Protein AF-A0A9D8K5T6-F1 (afdb_monomer_lite)

pLDDT: mean 76.06, std 15.69, range [40.97, 94.38]

Secondary structure (DSSP, 8-state):
-PPPPPTT-------S--HHHHHHHHHHHHHHHHHHHHHHHHHTTSTT--PPPPPHHHHHHHHHHHHHHHHHHHHHHHHHHHHTS-S---------

Structure (mmCIF, N/CA/C/O backbone):
data_AF-A0A9D8K5T6-F1
#
_entry.id   AF-A0A9D8K5T6-F1
#
loop_
_atom_site.group_PDB
_atom_site.id
_atom_site.type_symbol
_atom_site.label_atom_id
_atom_site.label_alt_id
_atom_site.label_comp_id
_atom_site.label_asym_id
_atom_site.label_entity_id
_atom_site.label_seq_id
_atom_site.pdbx_PDB_ins_code
_atom_site.Cartn_x
_atom_site.Cartn_y
_atom_site.Cartn_z
_atom_site.occupancy
_atom_site.B_iso_or_equiv
_atom_site.auth_seq_id
_atom_site.auth_comp_id
_atom_site.auth_asym_id
_atom_site.auth_atom_id
_atom_site.pdbx_PDB_model_num
ATOM 1 N N . MET A 1 1 ? 14.190 24.894 -24.494 1.00 52.12 1 MET A N 1
ATOM 2 C CA . MET A 1 1 ? 14.939 23.825 -25.194 1.00 52.12 1 MET A CA 1
ATOM 3 C C . MET A 1 1 ? 15.507 22.873 -24.146 1.00 52.12 1 MET A C 1
ATOM 5 O O . MET A 1 1 ? 15.989 23.380 -23.139 1.00 52.12 1 MET A O 1
ATOM 9 N N . PRO A 1 2 ? 15.410 21.541 -24.302 1.00 66.38 2 PRO A N 1
ATOM 10 C CA . PRO A 1 2 ? 16.049 20.604 -23.375 1.00 66.38 2 PRO A CA 1
ATOM 11 C C . PRO A 1 2 ? 17.579 20.735 -23.458 1.00 66.38 2 PRO A C 1
ATOM 13 O O . PRO A 1 2 ? 18.120 20.871 -24.555 1.00 66.38 2 PRO A O 1
ATOM 16 N N . LEU A 1 3 ? 18.267 20.730 -22.311 1.00 73.50 3 LEU A N 1
ATOM 17 C CA . LEU A 1 3 ? 19.731 20.801 -22.265 1.00 73.50 3 LEU A CA 1
ATOM 18 C C . LEU A 1 3 ? 20.364 19.519 -22.837 1.00 73.50 3 LEU A C 1
ATOM 20 O O . LEU A 1 3 ? 19.816 18.430 -22.634 1.00 73.50 3 LEU A O 1
ATOM 24 N N . PRO A 1 4 ? 21.520 19.624 -23.519 1.00 72.38 4 PRO A N 1
ATOM 25 C CA . PRO A 1 4 ? 22.261 18.456 -23.968 1.00 72.38 4 PRO A CA 1
ATOM 26 C C . PRO A 1 4 ? 22.734 17.626 -22.760 1.00 72.38 4 PRO A C 1
ATOM 28 O O . PRO A 1 4 ? 23.138 18.195 -21.742 1.00 72.38 4 PRO A O 1
ATOM 31 N N . PRO A 1 5 ? 22.679 16.285 -22.839 1.00 69.75 5 PRO A N 1
ATOM 32 C CA . PRO A 1 5 ? 23.171 15.426 -21.771 1.00 69.75 5 PRO A CA 1
ATOM 33 C C . PRO A 1 5 ? 24.686 15.616 -21.581 1.00 69.75 5 PRO A C 1
ATOM 35 O O . PRO A 1 5 ? 25.401 15.823 -22.566 1.00 69.75 5 PRO A O 1
ATOM 38 N N . PRO A 1 6 ? 25.196 15.533 -20.337 1.00 73.69 6 PRO A N 1
ATOM 39 C CA . PRO A 1 6 ? 26.618 15.691 -20.081 1.00 73.69 6 PRO A CA 1
ATOM 40 C C . PRO A 1 6 ? 27.432 14.578 -20.761 1.00 73.69 6 PRO A C 1
ATOM 42 O O . PRO A 1 6 ? 26.950 13.440 -20.872 1.00 73.69 6 PRO A O 1
ATOM 45 N N . PRO A 1 7 ? 28.665 14.880 -21.211 1.00 65.38 7 PRO A N 1
ATOM 46 C CA . PRO A 1 7 ? 29.545 13.882 -21.802 1.00 65.38 7 PRO A CA 1
ATOM 47 C C . PRO A 1 7 ? 29.737 12.730 -20.806 1.00 65.38 7 PRO A C 1
ATOM 49 O O . PRO A 1 7 ? 29.964 12.955 -19.620 1.00 65.38 7 PRO A O 1
ATOM 52 N N . CYS A 1 8 ? 29.590 11.496 -21.293 1.00 66.69 8 CYS A N 1
ATOM 53 C CA . CYS A 1 8 ? 29.663 10.243 -20.525 1.00 66.69 8 CYS A CA 1
ATOM 54 C C . CYS A 1 8 ? 28.442 9.871 -19.654 1.00 66.69 8 CYS A C 1
ATOM 56 O O . CYS A 1 8 ? 28.493 8.850 -18.964 1.00 66.69 8 CYS A O 1
ATOM 58 N N . TYR A 1 9 ? 27.316 10.594 -19.710 1.00 62.56 9 TYR A N 1
ATOM 59 C CA . TYR A 1 9 ? 26.095 10.142 -19.030 1.00 62.56 9 TYR A CA 1
ATOM 60 C C . TYR A 1 9 ? 25.444 8.966 -19.766 1.00 62.56 9 TYR A C 1
ATOM 62 O O . TYR A 1 9 ? 24.789 9.131 -20.796 1.00 62.56 9 TYR A O 1
ATOM 70 N N . THR A 1 10 ? 25.591 7.764 -19.211 1.00 60.91 10 THR A N 1
ATOM 71 C CA . THR A 1 10 ? 24.830 6.588 -19.636 1.00 60.91 10 THR A CA 1
ATOM 72 C C . THR A 1 10 ? 23.593 6.456 -18.742 1.00 60.91 10 THR A C 1
ATOM 74 O O . THR A 1 10 ? 23.717 6.102 -17.567 1.00 60.91 10 THR A O 1
ATOM 77 N N . PRO A 1 11 ? 22.374 6.759 -19.234 1.00 60.75 11 PRO A N 1
ATOM 78 C CA . PRO A 1 11 ? 21.177 6.577 -18.426 1.00 60.75 11 PRO A CA 1
ATOM 79 C C . PRO A 1 11 ? 21.042 5.096 -18.064 1.00 60.75 11 PRO A C 1
ATOM 81 O O . PRO A 1 11 ? 20.911 4.233 -18.937 1.00 60.75 11 PRO A O 1
ATOM 84 N N . ARG A 1 12 ? 21.082 4.791 -16.762 1.00 59.12 12 ARG A N 1
ATOM 85 C CA . ARG A 1 12 ? 20.933 3.427 -16.246 1.00 59.12 12 ARG A CA 1
ATOM 86 C C . ARG A 1 12 ? 19.515 2.940 -16.554 1.00 59.12 12 ARG A C 1
ATOM 88 O O . ARG A 1 12 ? 18.559 3.275 -15.864 1.00 59.12 12 ARG A O 1
ATOM 95 N N . ARG A 1 13 ? 19.374 2.187 -17.645 1.00 59.91 13 ARG A N 1
ATOM 96 C CA . ARG A 1 13 ? 18.090 1.684 -18.147 1.00 59.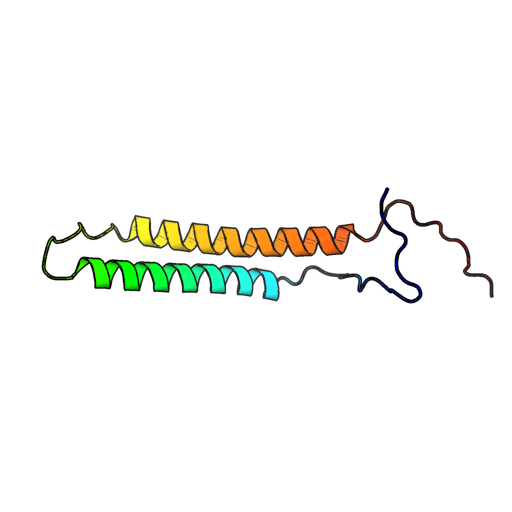91 13 ARG A CA 1
ATOM 97 C C . ARG A 1 13 ? 17.571 0.596 -17.206 1.00 59.91 13 ARG A C 1
ATOM 99 O O . ARG A 1 13 ? 18.200 -0.453 -17.061 1.00 59.91 13 ARG A O 1
ATOM 106 N N . GLN A 1 14 ? 16.413 0.812 -16.589 1.00 64.44 14 GLN A N 1
ATOM 107 C CA . GLN A 1 14 ? 15.735 -0.246 -15.845 1.00 64.44 14 GLN A CA 1
ATOM 108 C C . GLN A 1 14 ? 15.053 -1.173 -16.859 1.00 64.44 14 GLN A C 1
ATOM 110 O O . GLN A 1 14 ? 14.082 -0.797 -17.506 1.00 64.44 14 GLN A O 1
ATOM 115 N N . ARG A 1 15 ? 15.623 -2.366 -17.078 1.00 61.34 15 ARG A N 1
ATOM 116 C CA . ARG A 1 15 ? 15.184 -3.301 -18.136 1.00 61.34 15 ARG A CA 1
ATOM 117 C C . ARG A 1 15 ? 13.984 -4.163 -17.720 1.00 61.34 15 ARG A C 1
ATOM 119 O O . ARG A 1 15 ? 13.343 -4.759 -18.579 1.00 61.34 15 ARG A O 1
ATOM 126 N N . ARG A 1 16 ? 13.695 -4.256 -16.415 1.00 71.19 16 ARG A N 1
ATOM 127 C CA . ARG A 1 16 ? 12.583 -5.033 -15.849 1.00 71.19 16 ARG A CA 1
ATOM 128 C C . ARG A 1 16 ? 11.926 -4.290 -14.689 1.00 71.19 16 ARG A C 1
ATOM 130 O O . ARG A 1 16 ? 12.611 -3.641 -13.903 1.00 71.19 16 ARG A O 1
ATOM 137 N N . ILE A 1 17 ? 10.607 -4.439 -14.599 1.00 77.44 17 ILE A N 1
ATOM 138 C CA . ILE A 1 17 ? 9.799 -4.009 -13.456 1.00 77.44 17 ILE A CA 1
ATOM 139 C C . ILE A 1 17 ? 10.153 -4.903 -12.266 1.00 77.44 17 ILE A C 1
ATOM 141 O O . ILE A 1 17 ? 10.099 -6.132 -12.375 1.00 77.44 17 ILE A O 1
ATOM 145 N N . ASP A 1 18 ? 10.505 -4.291 -11.141 1.00 85.25 18 ASP A N 1
ATOM 146 C CA . ASP A 1 18 ? 10.785 -5.000 -9.900 1.00 85.25 18 ASP A CA 1
ATOM 147 C C . ASP A 1 18 ? 9.523 -5.045 -9.032 1.00 85.25 18 ASP A C 1
ATOM 149 O O . ASP A 1 18 ? 9.179 -4.097 -8.319 1.00 85.25 18 ASP A O 1
ATOM 153 N N . ARG A 1 19 ? 8.829 -6.187 -9.101 1.00 84.81 19 ARG A N 1
ATOM 154 C CA . ARG A 1 19 ? 7.597 -6.443 -8.341 1.00 84.81 19 ARG A CA 1
ATOM 155 C C . ARG A 1 19 ? 7.826 -6.409 -6.829 1.00 84.81 19 ARG A C 1
ATOM 157 O O . ARG A 1 19 ? 6.911 -6.034 -6.102 1.00 84.81 19 ARG A O 1
ATOM 164 N N . ARG A 1 20 ? 9.026 -6.768 -6.350 1.00 89.12 20 ARG A N 1
ATOM 165 C CA . ARG A 1 20 ? 9.346 -6.736 -4.912 1.00 89.12 20 ARG A CA 1
ATOM 166 C C . ARG A 1 20 ? 9.387 -5.302 -4.409 1.00 89.12 20 ARG A C 1
ATOM 168 O O . ARG A 1 20 ? 8.847 -5.016 -3.348 1.00 89.12 20 ARG A O 1
ATOM 175 N N . ARG A 1 21 ? 9.966 -4.397 -5.201 1.00 86.06 21 ARG A N 1
ATOM 176 C CA . ARG A 1 21 ?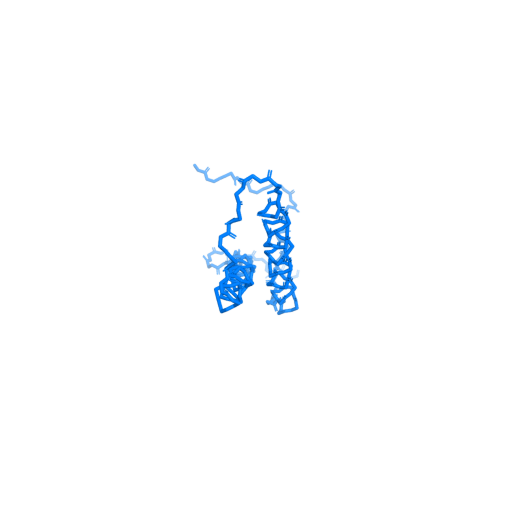 10.037 -2.971 -4.869 1.00 86.06 21 ARG A CA 1
ATOM 177 C C . ARG A 1 21 ? 8.654 -2.316 -4.842 1.00 86.06 21 ARG A C 1
ATOM 179 O O . ARG A 1 21 ? 8.384 -1.539 -3.937 1.00 86.06 21 ARG A O 1
ATOM 186 N N . ILE A 1 22 ? 7.764 -2.695 -5.764 1.00 88.31 22 ILE A N 1
ATOM 187 C CA . ILE A 1 22 ? 6.360 -2.244 -5.769 1.00 88.31 22 ILE A CA 1
ATOM 188 C C . ILE A 1 22 ? 5.622 -2.729 -4.514 1.00 88.31 22 ILE A C 1
ATOM 190 O O . ILE A 1 22 ? 4.967 -1.936 -3.840 1.00 88.31 22 ILE A O 1
ATOM 194 N N . ALA A 1 23 ? 5.754 -4.015 -4.173 1.00 89.69 23 ALA A N 1
ATOM 195 C CA . ALA A 1 23 ? 5.130 -4.576 -2.976 1.00 89.69 23 ALA A CA 1
ATOM 196 C C . ALA A 1 23 ? 5.653 -3.911 -1.692 1.00 89.69 23 ALA A C 1
ATOM 198 O O . ALA A 1 23 ? 4.870 -3.573 -0.808 1.00 89.69 23 ALA A O 1
ATOM 199 N N . LEU A 1 24 ? 6.964 -3.668 -1.614 1.00 93.12 24 LEU A N 1
ATOM 200 C CA . LEU A 1 24 ? 7.597 -3.007 -0.476 1.00 93.12 24 LEU A CA 1
ATOM 201 C C . LEU A 1 24 ? 7.147 -1.546 -0.346 1.00 93.12 24 LEU A C 1
ATOM 203 O O . LEU A 1 24 ? 6.853 -1.109 0.761 1.00 93.12 24 LEU A O 1
ATOM 207 N N . ALA A 1 25 ? 7.015 -0.812 -1.457 1.00 88.94 25 ALA A N 1
ATOM 208 C CA . ALA A 1 25 ? 6.461 0.541 -1.449 1.00 88.94 25 ALA A CA 1
ATOM 209 C C . ALA A 1 25 ? 5.018 0.559 -0.918 1.00 88.94 25 ALA A C 1
ATOM 211 O O . ALA A 1 25 ? 4.700 1.360 -0.042 1.00 88.94 25 ALA A O 1
ATOM 212 N N . GLY A 1 26 ? 4.164 -0.360 -1.377 1.00 89.62 26 GLY A N 1
ATOM 213 C CA . GLY A 1 26 ? 2.802 -0.481 -0.851 1.00 89.62 26 GLY A CA 1
ATOM 214 C C . GLY A 1 26 ? 2.767 -0.806 0.646 1.00 89.62 26 GLY A C 1
ATOM 215 O O . GLY A 1 26 ? 2.024 -0.179 1.398 1.00 89.62 26 GLY A O 1
ATOM 216 N N . LEU A 1 27 ? 3.618 -1.728 1.104 1.00 93.50 27 LEU A N 1
ATOM 217 C CA . LEU A 1 27 ? 3.695 -2.117 2.514 1.00 93.50 27 LEU A CA 1
ATOM 218 C C . LEU A 1 27 ? 4.203 -0.979 3.412 1.00 93.50 27 LEU A C 1
ATOM 220 O O . LEU A 1 27 ? 3.668 -0.782 4.500 1.00 93.50 27 LEU A O 1
ATOM 224 N N . LEU A 1 28 ? 5.183 -0.197 2.950 1.00 93.25 28 LEU A N 1
ATOM 225 C CA . LEU A 1 28 ? 5.675 0.980 3.673 1.00 93.25 28 LEU A CA 1
ATOM 226 C C . LEU A 1 28 ? 4.583 2.036 3.846 1.00 93.25 28 LEU A C 1
ATOM 228 O O . LEU A 1 28 ? 4.400 2.549 4.949 1.00 93.25 28 LEU A O 1
ATOM 232 N N . PHE A 1 29 ? 3.838 2.342 2.781 1.00 90.25 29 PHE A N 1
ATOM 233 C CA . PHE A 1 29 ? 2.741 3.305 2.858 1.00 90.25 29 PHE A CA 1
ATOM 234 C C . PHE A 1 29 ? 1.628 2.813 3.783 1.00 90.25 29 PHE A C 1
ATOM 236 O O . PHE A 1 29 ? 1.201 3.571 4.649 1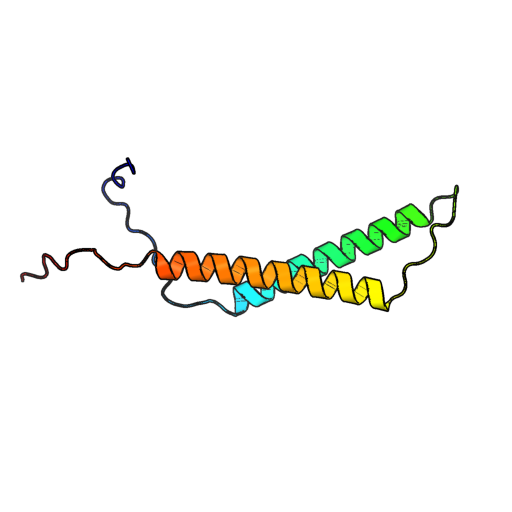.00 90.25 29 PHE A O 1
ATOM 243 N N . ALA A 1 30 ? 1.229 1.542 3.666 1.00 90.50 30 ALA A N 1
ATOM 244 C CA . ALA A 1 30 ? 0.246 0.925 4.552 1.00 90.50 30 ALA A CA 1
ATOM 245 C C . ALA A 1 30 ? 0.685 0.991 6.029 1.00 90.50 30 ALA A C 1
ATOM 247 O O . ALA A 1 30 ? -0.085 1.432 6.886 1.00 90.50 30 ALA A O 1
ATOM 248 N N . GLY A 1 31 ? 1.937 0.623 6.321 1.00 92.75 31 GLY A N 1
ATOM 249 C CA . GLY A 1 31 ? 2.505 0.671 7.669 1.00 92.75 31 GLY A CA 1
ATOM 250 C C . GLY A 1 31 ? 2.560 2.087 8.243 1.00 92.75 31 GLY A C 1
ATOM 251 O O . GLY A 1 31 ? 2.165 2.307 9.385 1.00 92.75 31 GLY A O 1
ATOM 252 N N . MET A 1 32 ? 2.969 3.069 7.438 1.00 92.69 32 MET A N 1
ATOM 253 C CA . MET A 1 32 ? 3.013 4.474 7.850 1.00 92.69 32 MET A CA 1
ATOM 254 C C . MET A 1 32 ? 1.612 5.035 8.123 1.00 92.69 32 MET A C 1
ATOM 256 O O . MET A 1 32 ? 1.413 5.715 9.127 1.00 92.69 32 MET A O 1
ATOM 260 N N . SER A 1 33 ? 0.618 4.697 7.296 1.00 92.25 33 SER A N 1
ATOM 261 C CA . SER A 1 33 ? -0.776 5.064 7.571 1.00 92.25 33 SER A CA 1
ATOM 262 C C . SER A 1 33 ? -1.318 4.407 8.841 1.00 92.25 33 SER A C 1
ATOM 264 O O . SER A 1 33 ? -1.977 5.081 9.625 1.00 92.25 33 SER A O 1
ATOM 266 N N . ALA A 1 34 ? -1.002 3.135 9.103 1.00 91.06 34 ALA A N 1
ATOM 267 C CA . ALA A 1 34 ? -1.404 2.469 10.342 1.00 91.06 34 ALA A CA 1
ATOM 268 C C . ALA A 1 34 ? -0.787 3.145 11.578 1.00 91.06 34 ALA A C 1
ATOM 270 O O . ALA A 1 34 ? -1.480 3.366 12.571 1.00 91.06 34 ALA A O 1
ATOM 271 N N . LEU A 1 35 ? 0.488 3.537 11.494 1.00 92.56 35 LEU A N 1
ATOM 272 C CA . LEU A 1 35 ? 1.182 4.261 12.557 1.00 92.56 35 LEU A CA 1
ATOM 273 C C . LEU A 1 35 ? 0.549 5.635 12.819 1.00 92.56 35 LEU A C 1
ATOM 275 O O . LEU A 1 35 ? 0.277 5.971 13.969 1.00 92.56 35 LEU A O 1
ATOM 279 N 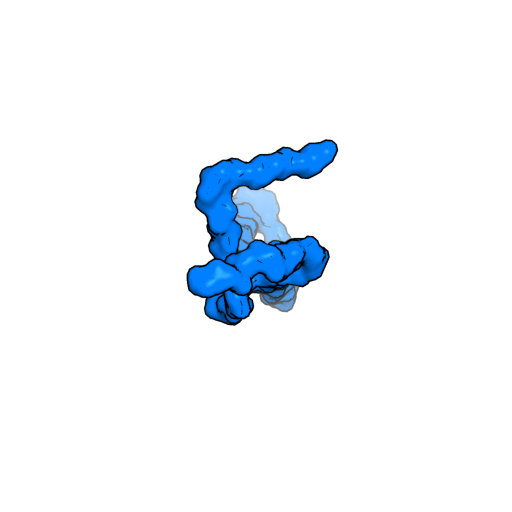N . LEU A 1 36 ? 0.245 6.399 11.766 1.00 91.12 36 LEU A N 1
ATOM 280 C CA . LEU A 1 36 ? -0.435 7.692 11.887 1.00 91.12 36 LEU A CA 1
ATOM 281 C C . LEU A 1 36 ? -1.835 7.559 12.494 1.00 91.12 36 LEU A C 1
ATOM 283 O O . LEU A 1 36 ? -2.204 8.364 13.344 1.00 91.12 36 LEU A O 1
ATOM 287 N N . ILE A 1 37 ? -2.600 6.537 12.101 1.00 88.69 37 ILE A N 1
ATOM 288 C CA . ILE A 1 37 ? -3.923 6.268 12.680 1.00 88.69 37 ILE A CA 1
ATOM 289 C C . ILE A 1 37 ? -3.795 5.900 14.162 1.00 88.69 37 ILE A C 1
ATOM 291 O O . ILE A 1 37 ? -4.564 6.404 14.976 1.00 88.69 37 ILE A O 1
ATOM 295 N N . GLY A 1 38 ? -2.812 5.074 14.532 1.00 86.38 38 GLY A N 1
ATOM 296 C CA . GLY A 1 38 ? -2.543 4.730 15.930 1.00 86.38 38 GLY A CA 1
ATOM 297 C C . GLY A 1 38 ? -2.210 5.957 16.783 1.00 86.38 38 GLY A C 1
ATOM 298 O O . GLY A 1 38 ? -2.784 6.135 17.855 1.00 86.38 38 GLY A O 1
ATOM 299 N N . LEU A 1 39 ? -1.354 6.850 16.277 1.00 86.44 39 LEU A N 1
ATOM 300 C CA . LEU A 1 39 ? -1.041 8.121 16.937 1.00 86.44 39 LEU A CA 1
ATOM 301 C C . LEU A 1 39 ? -2.267 9.037 17.027 1.00 86.44 39 LEU A C 1
ATOM 303 O O . LEU A 1 39 ? -2.525 9.610 18.081 1.00 86.44 39 LEU A O 1
ATOM 307 N N . ALA A 1 40 ? -3.061 9.139 15.959 1.00 84.44 40 ALA A N 1
ATOM 308 C CA . ALA A 1 40 ? -4.291 9.927 15.955 1.00 84.44 40 ALA A CA 1
ATOM 309 C C . ALA A 1 40 ? -5.296 9.413 16.997 1.00 84.44 40 ALA A C 1
ATOM 311 O O . ALA A 1 40 ? -5.921 10.210 17.691 1.00 84.44 40 ALA A O 1
ATOM 312 N N . GLN A 1 41 ? -5.406 8.092 17.161 1.00 81.75 41 GLN A N 1
ATOM 313 C CA . GLN A 1 41 ? -6.229 7.488 18.208 1.00 81.75 41 GLN A CA 1
ATOM 314 C C . GLN A 1 41 ? -5.694 7.770 19.615 1.00 81.75 41 GLN A C 1
ATOM 316 O O . GLN A 1 41 ? -6.485 7.997 20.522 1.00 81.75 41 GLN A O 1
ATOM 321 N N . GLN A 1 42 ? -4.376 7.787 19.814 1.00 79.50 42 GLN A N 1
ATOM 322 C CA . GLN A 1 42 ? -3.783 8.144 21.107 1.00 79.50 42 GLN A CA 1
ATOM 323 C C . GLN A 1 42 ? -4.008 9.618 21.457 1.00 79.50 42 GLN A C 1
ATOM 325 O O . GLN A 1 42 ? -4.372 9.926 22.589 1.00 79.50 42 GLN A O 1
ATOM 330 N N . VAL A 1 43 ? -3.861 10.524 20.486 1.00 75.44 43 VAL A N 1
ATOM 331 C CA . VAL A 1 43 ? -4.167 11.953 20.662 1.00 75.44 43 VAL A CA 1
ATOM 332 C C . VAL A 1 43 ? -5.658 12.154 20.938 1.00 75.44 43 VAL A C 1
ATOM 334 O O . VAL A 1 43 ? -6.018 12.927 21.818 1.00 75.44 43 VAL A O 1
ATOM 337 N N . ALA A 1 44 ? -6.533 11.401 20.274 1.00 68.94 44 ALA A N 1
ATOM 338 C CA . ALA A 1 44 ? -7.976 11.419 20.511 1.00 68.94 44 ALA A CA 1
ATOM 339 C C . ALA A 1 44 ? -8.405 10.957 21.920 1.00 68.94 44 ALA A C 1
ATOM 341 O O . ALA A 1 44 ? -9.534 11.217 22.326 1.00 68.94 44 ALA A O 1
ATOM 342 N N . LEU A 1 45 ? -7.529 10.269 22.659 1.00 67.44 45 LEU A N 1
ATOM 343 C CA . LEU A 1 45 ? -7.764 9.838 24.042 1.00 67.44 45 LEU A CA 1
ATOM 344 C C . LEU A 1 45 ? -7.244 10.849 25.078 1.00 67.44 45 LEU A C 1
ATOM 346 O O . LEU A 1 45 ? -7.322 10.581 26.278 1.00 67.44 45 LEU A O 1
ATOM 350 N N . THR A 1 46 ? -6.706 11.995 24.644 1.00 68.31 46 THR A N 1
ATOM 351 C CA . THR A 1 46 ? -6.295 13.062 25.565 1.00 68.31 46 THR A CA 1
ATOM 352 C C . THR A 1 46 ? -7.514 13.664 26.281 1.00 68.31 46 THR A C 1
ATOM 354 O O . THR A 1 46 ? -8.585 13.798 25.683 1.00 68.31 46 THR A O 1
ATOM 357 N N . PRO A 1 47 ? -7.401 13.982 27.585 1.00 55.47 47 PRO A N 1
ATOM 358 C CA . PRO A 1 47 ? -8.545 14.358 28.408 1.00 55.47 47 PRO A CA 1
ATOM 359 C C . PRO A 1 47 ? -9.049 15.750 28.007 1.00 55.47 47 PRO A C 1
ATOM 361 O O . PRO A 1 47 ? -8.450 16.760 28.363 1.00 55.47 47 PRO A O 1
ATOM 364 N N . GLY A 1 48 ? -10.141 15.799 27.243 1.00 65.88 48 GLY A N 1
ATOM 365 C CA . GLY A 1 48 ? -10.768 17.051 26.813 1.00 65.88 48 GLY A CA 1
ATOM 366 C C . GLY A 1 48 ? -12.066 16.828 26.045 1.00 65.88 48 GLY A C 1
ATOM 367 O O . GLY A 1 48 ? -13.095 17.354 26.442 1.00 65.88 48 GLY A O 1
ATOM 368 N N . GLU A 1 49 ? -12.050 15.969 25.025 1.00 62.56 49 GLU A N 1
ATOM 369 C CA . GLU A 1 49 ? -13.258 15.475 24.355 1.00 62.56 49 GLU A CA 1
ATOM 370 C C . GLU A 1 49 ? -12.986 14.096 23.739 1.00 62.56 49 GLU A C 1
ATOM 372 O O . GLU A 1 49 ? -12.003 13.941 23.010 1.00 62.56 49 GLU A O 1
ATOM 377 N N . PRO A 1 50 ? -13.828 13.076 23.987 1.00 64.12 50 PRO A N 1
ATOM 378 C CA . PRO A 1 50 ? -13.681 11.795 23.320 1.00 64.12 50 PRO A CA 1
ATOM 379 C C . PRO A 1 50 ? -14.081 11.951 21.851 1.00 64.12 50 PRO A C 1
ATOM 381 O O . PRO A 1 50 ? -15.264 11.953 21.510 1.00 64.12 50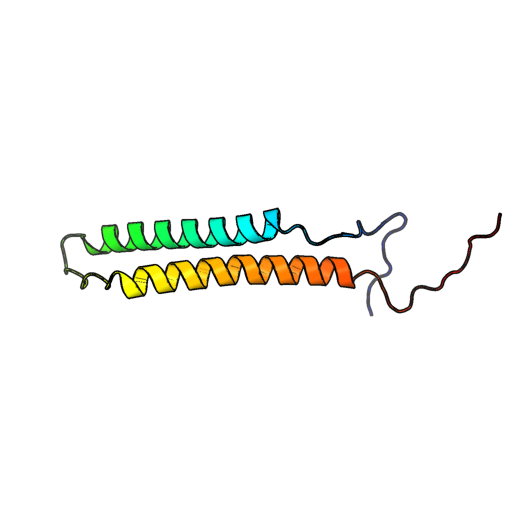 PRO A O 1
ATOM 384 N N . LEU A 1 51 ? -13.092 12.039 20.961 1.00 65.25 51 LEU A N 1
ATOM 385 C CA . LEU A 1 51 ? -13.354 11.882 19.535 1.00 65.25 51 LEU A CA 1
ATOM 386 C C . LEU A 1 51 ? -13.988 10.498 19.303 1.00 65.25 51 LEU A C 1
ATOM 388 O O . LEU A 1 51 ? -13.488 9.490 19.822 1.00 65.25 51 LEU A O 1
ATOM 392 N N . PRO A 1 52 ? -15.087 10.413 18.533 1.00 71.00 52 PRO A N 1
ATOM 393 C CA . PRO A 1 52 ? -15.754 9.148 18.278 1.00 71.00 52 PRO A CA 1
ATOM 394 C C . PRO A 1 52 ? -14.774 8.166 17.631 1.00 71.00 52 PRO A C 1
ATOM 396 O O . PRO A 1 52 ? -14.093 8.488 16.654 1.00 71.00 52 PRO A O 1
ATOM 399 N N . ARG A 1 53 ? -14.693 6.951 18.188 1.00 73.94 53 ARG A N 1
ATOM 400 C CA . ARG A 1 53 ? -13.835 5.890 17.649 1.00 73.94 53 ARG A CA 1
ATOM 401 C C . ARG A 1 53 ? -14.217 5.628 16.197 1.00 73.94 53 ARG A C 1
ATOM 403 O O . ARG A 1 53 ? -15.371 5.325 15.899 1.00 73.94 53 ARG A O 1
ATOM 410 N N . TRP A 1 54 ? -13.239 5.717 15.302 1.00 79.88 54 TRP A N 1
ATOM 411 C CA . TRP A 1 54 ? -13.466 5.408 13.897 1.00 79.88 54 TRP A CA 1
ATOM 412 C C . TRP A 1 54 ? -13.827 3.929 13.728 1.00 79.88 54 TRP A C 1
ATOM 414 O O . TRP A 1 54 ? -13.210 3.072 14.370 1.00 79.88 54 TRP A O 1
ATOM 424 N N . PRO A 1 55 ? -14.797 3.604 12.857 1.00 87.44 55 PRO A N 1
ATOM 425 C CA . PRO A 1 55 ? -15.139 2.220 12.585 1.00 87.44 55 PRO A CA 1
ATOM 426 C C . PRO A 1 55 ? -13.944 1.504 11.948 1.00 87.44 55 PRO A C 1
ATOM 428 O O . PRO A 1 55 ? -13.255 2.047 11.081 1.00 87.44 55 PRO A O 1
ATOM 431 N N . VAL A 1 56 ? -13.712 0.255 12.360 1.00 87.56 56 VAL A N 1
ATOM 432 C CA . VAL A 1 56 ? -12.574 -0.561 11.897 1.00 87.56 56 VAL A CA 1
ATOM 433 C C . VAL A 1 56 ? -12.570 -0.705 10.372 1.00 87.56 56 VAL A C 1
ATOM 435 O O . VAL A 1 56 ? -11.509 -0.678 9.754 1.00 87.56 56 VAL A O 1
ATOM 438 N N . SER A 1 57 ? -13.749 -0.775 9.749 1.00 90.62 57 SER A N 1
ATOM 439 C CA . SER A 1 57 ? -13.897 -0.801 8.290 1.00 90.62 57 SER A CA 1
ATOM 440 C C . SER A 1 57 ? -13.274 0.420 7.609 1.00 90.62 57 SER A C 1
ATOM 442 O O . SER A 1 57 ? -12.603 0.270 6.591 1.00 90.62 57 SER A 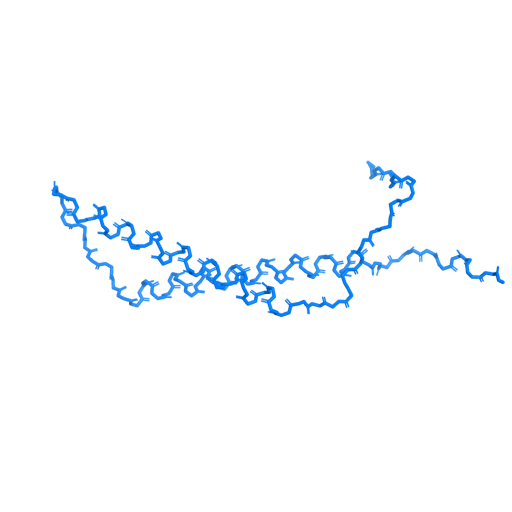O 1
ATOM 444 N N . TYR A 1 58 ? -13.432 1.614 8.186 1.00 88.50 58 TYR A N 1
ATOM 445 C CA . TYR A 1 58 ? -12.849 2.843 7.650 1.00 88.50 58 TYR A CA 1
ATOM 446 C C . TYR A 1 58 ? -11.327 2.859 7.805 1.00 88.50 58 TYR A C 1
ATOM 448 O O . TYR A 1 58 ? -10.615 3.208 6.869 1.00 88.50 58 TYR A O 1
ATOM 456 N N . ILE A 1 59 ? -10.816 2.396 8.949 1.00 88.94 59 ILE A N 1
ATOM 457 C CA . ILE A 1 59 ? -9.371 2.265 9.190 1.00 88.94 59 ILE A CA 1
ATOM 458 C C . ILE A 1 59 ? -8.735 1.326 8.157 1.00 88.94 59 ILE A C 1
ATOM 460 O O . ILE A 1 59 ? -7.740 1.681 7.524 1.00 88.94 59 ILE A O 1
ATOM 464 N N . LEU A 1 60 ? -9.333 0.151 7.942 1.00 92.44 60 LEU A N 1
ATOM 465 C CA . LEU A 1 60 ? -8.857 -0.816 6.952 1.00 92.44 60 LEU A CA 1
ATOM 466 C C . LEU A 1 60 ? -8.902 -0.247 5.532 1.00 92.44 60 LEU A C 1
ATOM 468 O O . LEU A 1 60 ? -7.961 -0.445 4.766 1.00 92.44 60 LEU A O 1
ATOM 472 N N . LEU A 1 61 ? -9.960 0.494 5.195 1.00 94.38 61 LEU A N 1
ATOM 473 C CA . LEU A 1 61 ? -10.091 1.148 3.897 1.00 94.38 61 LEU A CA 1
ATOM 474 C C . LEU A 1 61 ? -8.989 2.193 3.675 1.00 94.38 61 LEU A C 1
ATOM 476 O O . LEU A 1 61 ? -8.357 2.185 2.621 1.00 94.38 61 LEU A O 1
ATOM 480 N N . VAL A 1 62 ? -8.697 3.039 4.668 1.00 91.69 62 VAL A N 1
ATOM 481 C CA . VAL A 1 62 ? -7.613 4.035 4.581 1.00 91.69 62 VAL A CA 1
ATOM 482 C C . VAL A 1 62 ? -6.258 3.355 4.378 1.00 91.69 62 VAL A C 1
ATOM 484 O O . VAL A 1 62 ? -5.500 3.761 3.498 1.00 91.69 62 VAL A O 1
ATOM 487 N N . ILE A 1 63 ? -5.966 2.292 5.133 1.00 92.50 63 ILE A N 1
ATOM 488 C CA . ILE A 1 63 ? -4.710 1.536 5.002 1.00 92.50 63 ILE A CA 1
ATOM 489 C C . ILE A 1 63 ? -4.601 0.892 3.611 1.00 92.50 63 ILE A C 1
ATOM 491 O O . ILE A 1 63 ? -3.545 0.962 2.978 1.00 92.50 63 ILE A O 1
ATOM 495 N N . ALA A 1 64 ? -5.687 0.299 3.108 1.00 92.50 64 ALA A N 1
ATOM 496 C CA . ALA A 1 64 ? -5.716 -0.323 1.787 1.00 92.50 64 ALA A CA 1
ATOM 497 C C . ALA A 1 64 ? -5.490 0.702 0.664 1.00 92.50 64 ALA A C 1
ATOM 499 O O . ALA A 1 64 ? -4.679 0.464 -0.232 1.00 92.50 64 ALA A O 1
ATOM 500 N N . VAL A 1 65 ? -6.153 1.861 0.732 1.00 94.38 65 VAL A N 1
ATOM 501 C CA . VAL A 1 65 ? -5.990 2.951 -0.244 1.00 94.38 65 VAL A CA 1
ATOM 502 C C . VAL A 1 65 ? -4.576 3.532 -0.189 1.00 94.38 65 VAL A C 1
ATOM 504 O O . VAL A 1 65 ? -3.964 3.742 -1.237 1.00 94.38 65 VAL A O 1
ATOM 507 N N . ALA A 1 66 ? -4.018 3.744 1.007 1.00 92.06 66 ALA A N 1
ATOM 508 C CA . ALA A 1 66 ? -2.649 4.228 1.174 1.00 92.06 66 ALA A CA 1
ATOM 509 C C . ALA A 1 66 ? -1.623 3.243 0.591 1.00 92.06 66 ALA A C 1
ATOM 511 O O . ALA A 1 66 ? -0.749 3.642 -0.182 1.00 92.06 66 ALA A O 1
ATOM 512 N N . GLY A 1 67 ? -1.764 1.948 0.891 1.00 90.94 67 GLY A N 1
ATOM 513 C CA . GLY A 1 67 ? -0.904 0.906 0.334 1.00 90.94 67 GLY A CA 1
ATOM 514 C C . GLY A 1 67 ? -1.020 0.791 -1.188 1.00 90.94 67 GLY A C 1
ATOM 515 O O . GLY A 1 67 ? -0.004 0.706 -1.882 1.00 90.94 67 GLY A O 1
ATOM 516 N N . PHE A 1 68 ? -2.240 0.864 -1.730 1.00 92.50 68 PHE A N 1
ATOM 517 C CA . PHE A 1 68 ? -2.466 0.886 -3.175 1.00 92.50 68 PHE A CA 1
ATOM 518 C C . PHE A 1 68 ? -1.816 2.108 -3.833 1.00 92.50 68 PHE A C 1
ATOM 520 O O . PHE A 1 68 ? -1.146 1.964 -4.852 1.00 92.50 68 PHE A O 1
ATOM 527 N N . SER A 1 69 ? -1.942 3.292 -3.228 1.00 92.12 69 SER A N 1
ATOM 528 C CA . SER A 1 69 ? -1.314 4.527 -3.709 1.00 92.12 69 SER A CA 1
ATOM 529 C C . SER A 1 69 ? 0.215 4.413 -3.762 1.00 92.12 69 SER A C 1
ATOM 531 O O . SER A 1 69 ? 0.826 4.725 -4.786 1.00 92.12 69 SER A O 1
ATOM 533 N N . GLY A 1 70 ? 0.839 3.872 -2.708 1.00 86.25 70 GLY A N 1
ATOM 534 C CA . GLY A 1 70 ? 2.284 3.632 -2.668 1.00 86.25 70 GLY A CA 1
ATOM 535 C C . GLY A 1 70 ? 2.757 2.662 -3.757 1.00 86.25 70 GLY A C 1
ATOM 536 O O . GLY A 1 70 ? 3.722 2.944 -4.473 1.00 86.25 70 GLY A O 1
ATOM 537 N N . ALA A 1 71 ? 2.041 1.548 -3.935 1.00 89.25 71 ALA A N 1
ATOM 538 C CA . ALA A 1 71 ? 2.336 0.570 -4.981 1.00 89.25 71 ALA A CA 1
ATOM 539 C C . ALA A 1 71 ? 2.136 1.151 -6.393 1.00 89.25 71 ALA A C 1
ATOM 541 O O . ALA A 1 71 ? 2.968 0.940 -7.278 1.00 89.25 71 ALA A O 1
ATOM 542 N N . TRP A 1 72 ? 1.062 1.913 -6.605 1.00 90.19 72 TRP A N 1
ATOM 543 C CA . TRP A 1 72 ? 0.753 2.551 -7.882 1.00 90.19 72 TRP A CA 1
ATOM 544 C C . TRP A 1 72 ? 1.793 3.605 -8.268 1.00 90.19 72 TRP A C 1
ATOM 546 O O . TRP A 1 72 ? 2.274 3.609 -9.402 1.00 90.19 72 TRP A O 1
ATOM 556 N N . ASN A 1 73 ? 2.195 4.461 -7.324 1.00 89.88 73 ASN A N 1
ATOM 557 C CA . ASN A 1 73 ? 3.234 5.463 -7.543 1.00 89.88 73 ASN A CA 1
ATOM 558 C C . ASN A 1 73 ? 4.565 4.810 -7.950 1.00 89.88 73 ASN A C 1
ATOM 560 O O . ASN A 1 73 ? 5.164 5.192 -8.954 1.00 89.88 73 ASN A O 1
ATOM 564 N N . GLU A 1 74 ? 4.998 3.774 -7.228 1.00 87.62 74 GLU A N 1
ATOM 565 C CA . GLU A 1 74 ? 6.230 3.048 -7.552 1.00 87.62 74 GLU A CA 1
ATOM 566 C C . GLU A 1 74 ? 6.135 2.332 -8.911 1.00 87.62 74 GLU A C 1
ATOM 568 O O . GLU A 1 74 ? 7.090 2.348 -9.691 1.00 87.62 74 GLU A O 1
ATOM 573 N N . ALA A 1 75 ? 4.972 1.768 -9.253 1.00 87.19 75 ALA A N 1
ATOM 574 C CA . ALA A 1 75 ? 4.735 1.194 -10.573 1.00 87.19 75 ALA A CA 1
ATOM 575 C C . ALA A 1 75 ? 4.866 2.251 -11.683 1.00 87.19 75 ALA A C 1
ATOM 577 O O . ALA A 1 75 ? 5.545 2.006 -12.680 1.00 87.19 75 ALA A O 1
ATOM 578 N N . MET A 1 76 ? 4.290 3.443 -11.502 1.00 86.94 76 MET A N 1
ATOM 579 C CA . MET A 1 76 ? 4.399 4.546 -12.465 1.00 86.94 76 MET A CA 1
ATOM 580 C C . MET A 1 76 ? 5.832 5.051 -12.618 1.00 86.94 76 MET A C 1
ATOM 582 O O . MET A 1 76 ? 6.286 5.269 -13.742 1.00 86.94 76 MET A O 1
ATOM 586 N N . VAL A 1 77 ? 6.576 5.165 -11.517 1.00 84.62 77 VAL A N 1
ATOM 587 C CA . VAL A 1 77 ? 8.000 5.524 -11.533 1.00 84.62 77 VAL A CA 1
ATOM 588 C C . VAL A 1 77 ? 8.802 4.501 -12.344 1.00 84.62 77 VAL A C 1
ATOM 590 O O . VAL A 1 77 ? 9.570 4.874 -13.235 1.00 84.62 77 VAL A O 1
ATOM 593 N N . GLN A 1 78 ? 8.581 3.205 -12.117 1.00 84.12 78 GLN A N 1
ATOM 594 C CA . GLN A 1 78 ? 9.252 2.149 -12.879 1.00 84.12 78 GLN A CA 1
ATOM 595 C C . GLN A 1 78 ? 8.824 2.122 -14.358 1.00 84.12 78 GLN A C 1
ATOM 597 O O . GLN A 1 78 ? 9.659 1.912 -15.243 1.00 84.12 78 GLN A O 1
ATOM 602 N N . ILE A 1 79 ? 7.551 2.395 -14.667 1.00 82.69 79 ILE A N 1
ATOM 603 C CA . ILE A 1 79 ? 7.062 2.537 -16.050 1.00 82.69 79 ILE A CA 1
ATOM 604 C C . ILE A 1 79 ? 7.714 3.748 -16.738 1.00 82.69 79 ILE A C 1
ATOM 606 O O . ILE A 1 79 ? 8.114 3.665 -17.899 1.00 82.69 79 ILE A O 1
ATOM 610 N N . ALA A 1 80 ? 7.899 4.864 -16.035 1.00 79.31 80 ALA A N 1
ATOM 611 C CA . ALA A 1 80 ? 8.579 6.035 -16.578 1.00 79.31 80 ALA A CA 1
ATOM 612 C C . ALA A 1 80 ? 10.060 5.745 -16.883 1.00 79.31 80 ALA A C 1
ATOM 614 O O . ALA A 1 80 ? 10.557 6.106 -17.953 1.00 79.31 80 ALA A O 1
ATOM 615 N N . PHE A 1 81 ? 10.765 5.041 -15.991 1.00 72.38 81 PHE A N 1
ATOM 616 C CA . PHE A 1 81 ? 12.166 4.662 -16.209 1.00 72.38 81 PHE A CA 1
ATOM 617 C C . PHE A 1 81 ? 12.352 3.604 -17.300 1.00 72.38 81 PHE A C 1
ATOM 619 O O . PHE A 1 81 ? 13.355 3.640 -18.016 1.00 72.38 81 PHE A O 1
ATOM 626 N N . THR A 1 82 ? 11.383 2.705 -17.483 1.00 69.25 82 THR A N 1
ATOM 627 C CA . THR A 1 82 ? 11.385 1.757 -18.610 1.00 69.25 82 THR A CA 1
ATOM 628 C C . THR A 1 82 ? 11.085 2.464 -19.941 1.00 69.25 82 THR A C 1
ATOM 630 O O . THR A 1 82 ? 11.777 2.209 -20.929 1.00 69.25 82 THR A O 1
ATOM 633 N N . ARG A 1 83 ? 10.138 3.420 -19.977 1.00 62.34 83 ARG A N 1
ATOM 634 C CA . ARG A 1 83 ? 9.768 4.194 -21.186 1.00 62.34 83 ARG A CA 1
ATOM 635 C C . ARG A 1 83 ? 10.767 5.270 -21.607 1.00 62.34 83 ARG A C 1
ATOM 637 O O . ARG A 1 83 ? 10.817 5.595 -22.790 1.00 62.34 83 ARG A O 1
ATOM 644 N N . ARG A 1 84 ? 11.624 5.777 -20.710 1.00 56.75 84 ARG A N 1
ATOM 645 C CA . ARG A 1 84 ? 12.764 6.644 -21.098 1.00 56.75 84 ARG A CA 1
ATOM 646 C C . ARG A 1 84 ? 13.763 5.946 -22.035 1.00 56.75 84 ARG A C 1
ATOM 648 O O . ARG A 1 84 ? 14.662 6.585 -22.568 1.00 56.75 84 ARG A O 1
ATOM 655 N N . GLY A 1 85 ? 13.579 4.652 -22.298 1.00 51.22 85 GLY A N 1
ATOM 656 C CA . GLY A 1 85 ? 14.199 3.933 -23.397 1.00 51.22 85 GLY A CA 1
ATOM 657 C C . GLY A 1 85 ? 13.412 3.957 -24.720 1.00 51.22 85 GLY A C 1
ATOM 658 O O . GLY A 1 85 ? 12.969 2.886 -25.119 1.00 51.22 85 GLY A O 1
ATOM 659 N N . THR A 1 86 ? 13.359 5.107 -25.408 1.00 50.22 86 THR A N 1
ATOM 660 C CA . THR A 1 86 ? 13.136 5.346 -26.869 1.00 50.22 86 THR A CA 1
ATOM 661 C C . THR A 1 86 ? 11.778 5.049 -27.533 1.00 50.22 86 THR A C 1
ATOM 663 O O . THR A 1 86 ? 11.270 3.934 -27.460 1.00 50.22 86 THR A O 1
ATOM 666 N N . PRO A 1 87 ? 11.307 6.010 -28.356 1.00 42.50 87 PRO A N 1
ATOM 667 C CA . PRO A 1 87 ? 11.428 5.860 -29.813 1.00 42.50 87 PRO A CA 1
ATOM 668 C C . PRO A 1 87 ? 12.084 7.097 -30.464 1.00 42.50 87 PRO A C 1
ATOM 670 O O . PRO A 1 87 ? 11.579 8.206 -30.327 1.00 42.50 87 PRO A O 1
ATOM 673 N N . GLY A 1 88 ? 13.224 6.913 -31.150 1.00 46.00 88 GLY A N 1
ATOM 674 C CA . GLY A 1 88 ? 13.869 7.971 -31.953 1.00 46.00 88 GLY A CA 1
ATOM 675 C C . GLY A 1 88 ? 15.399 8.085 -31.881 1.00 46.00 88 GLY A C 1
ATOM 676 O O . GLY A 1 88 ? 15.965 8.895 -32.607 1.00 46.00 88 GLY A O 1
ATOM 677 N N . ALA A 1 89 ? 16.100 7.302 -31.051 1.00 46.44 89 ALA A N 1
ATOM 678 C CA . ALA A 1 89 ? 17.565 7.324 -31.060 1.00 46.44 89 ALA A CA 1
ATOM 679 C C . ALA A 1 89 ? 18.083 6.612 -32.323 1.00 46.44 89 ALA A C 1
ATOM 681 O O . ALA A 1 89 ? 17.755 5.437 -32.521 1.00 46.44 89 ALA A O 1
ATOM 682 N N . PRO A 1 90 ? 18.862 7.281 -33.185 1.00 40.97 90 PRO A N 1
ATOM 683 C CA . PRO A 1 90 ? 19.363 6.640 -34.379 1.00 40.97 90 PRO A CA 1
ATOM 684 C C . PRO A 1 90 ? 20.374 5.532 -34.050 1.00 40.97 90 PRO A C 1
ATOM 686 O O . PRO A 1 90 ? 21.317 5.721 -33.282 1.00 40.97 90 PRO A O 1
ATOM 689 N N . LEU A 1 91 ? 20.184 4.388 -34.707 1.00 48.47 91 LEU A N 1
ATOM 690 C CA . LEU A 1 91 ? 21.068 3.218 -34.746 1.00 48.47 91 LEU A CA 1
ATOM 691 C C . LEU A 1 91 ? 22.336 3.487 -35.579 1.00 48.47 91 LEU A C 1
ATOM 693 O O . LEU A 1 91 ? 22.675 2.716 -36.475 1.00 48.47 91 LEU A O 1
ATOM 697 N N . TRP A 1 92 ? 23.058 4.580 -35.333 1.00 50.91 92 TRP A N 1
ATOM 698 C CA . TRP A 1 92 ? 24.320 4.800 -36.036 1.00 50.91 92 TRP A CA 1
ATOM 699 C C . TRP A 1 92 ? 25.495 4.318 -35.187 1.00 50.91 92 TRP A C 1
ATOM 701 O O . TRP A 1 92 ? 25.828 4.920 -34.171 1.00 50.91 92 TRP A O 1
ATOM 711 N N . ARG A 1 93 ? 26.171 3.296 -35.728 1.00 44.50 93 ARG A N 1
ATOM 712 C CA . ARG A 1 93 ? 27.512 2.779 -35.392 1.00 44.50 93 ARG A CA 1
ATOM 713 C C . ARG A 1 93 ? 27.564 1.581 -34.445 1.00 44.50 93 ARG A C 1
ATOM 715 O O . ARG A 1 93 ? 28.200 1.617 -33.403 1.00 44.50 93 ARG A O 1
ATOM 722 N N . PHE A 1 94 ? 27.075 0.453 -34.950 1.00 47.97 94 PHE A N 1
ATOM 723 C CA . PHE A 1 94 ? 27.963 -0.707 -35.030 1.00 47.97 94 PHE A CA 1
ATOM 724 C C . PHE A 1 94 ? 28.611 -0.709 -36.415 1.00 47.97 94 PHE A C 1
ATOM 726 O O . PHE A 1 94 ? 27.968 -1.023 -37.415 1.00 47.97 94 PHE A O 1
ATOM 733 N N . ARG A 1 95 ? 29.882 -0.306 -36.490 1.00 48.50 95 ARG A N 1
ATOM 734 C CA . ARG A 1 95 ? 30.741 -0.640 -37.627 1.00 48.50 95 ARG A CA 1
ATOM 735 C C . ARG A 1 95 ? 32.097 -1.083 -37.081 1.00 48.50 95 ARG A C 1
ATOM 737 O O . ARG A 1 95 ? 32.888 -0.227 -36.709 1.00 48.50 95 ARG A O 1
ATOM 744 N N . ARG A 1 96 ? 32.276 -2.408 -37.146 1.00 48.88 96 ARG A N 1
ATOM 745 C CA . ARG A 1 96 ? 33.466 -3.241 -36.904 1.00 48.88 96 ARG A CA 1
ATOM 746 C C . ARG A 1 96 ? 33.945 -3.345 -35.465 1.00 48.88 96 ARG A C 1
ATOM 748 O O . ARG A 1 96 ? 34.389 -2.326 -34.909 1.00 48.88 96 ARG A O 1
#

Foldseek 3Di:
DDDDDDPPDDQPQPQDDDPVQLQVQLVVQLVVLLVVVVVVCVVCPPPDDNDPDDDVVVSVVSSNVRSVVRSVVSRVVNVVSNVVPDDPDDPPDPDD

Sequence (96 aa):
MPLPPPPCYTPRRQRRIDRRRIALAGLLFAGMSALLIGLAQQVALTPGEPLPRWPVSYILLVIAVAGFSGAWNEAMVQIAFTRRGTPGAPLWRFRR

Radius of gyration: 22.47 Å; chains: 1; bounding box: 49×31×66 Å